Protein AF-A0A349W835-F1 (afdb_monomer_lite)

Secondary structure (DSSP, 8-state):
-HHHHHHHHHHHHHHHHHHHHHHTT---HHHHHHHHHHHHHHHHT-S-EEEEEEPTTSS-EEEEEEE-

pLDDT: mean 91.75, std 8.07, range [57.34, 97.88]

Foldseek 3Di:
DVVVVVVVVVVVVVLVVVLVVVLVPDPDPLVSQVSVQVSVCVVVVNPKDWDWDQDPVNPDTHTRDIDD

Structure (mmCIF, N/CA/C/O backbone):
data_AF-A0A349W835-F1
#
_entry.id   AF-A0A349W835-F1
#
loop_
_atom_site.group_PDB
_atom_site.id
_atom_site.type_symbol
_atom_site.label_atom_id
_atom_site.label_alt_id
_atom_site.label_comp_id
_atom_site.label_asym_id
_atom_site.label_entity_id
_atom_site.label_seq_id
_atom_site.pdbx_PDB_ins_code
_atom_site.Cartn_x
_atom_site.Cartn_y
_atom_site.Cartn_z
_atom_site.occupancy
_atom_site.B_iso_or_equiv
_atom_site.auth_seq_id
_atom_site.auth_comp_id
_atom_site.auth_asym_id
_atom_site.auth_atom_id
_atom_site.pdbx_PDB_model_num
ATOM 1 N N . MET A 1 1 ? -9.768 12.703 29.728 1.00 57.34 1 MET A N 1
ATOM 2 C CA . MET A 1 1 ? -9.328 13.009 28.348 1.00 57.34 1 MET A CA 1
ATOM 3 C C . MET A 1 1 ? -7.984 12.370 27.979 1.00 57.34 1 MET A C 1
ATOM 5 O O . MET A 1 1 ? -7.976 11.609 27.027 1.00 57.34 1 MET A O 1
ATOM 9 N N . LEU A 1 2 ? -6.881 12.570 28.720 1.00 59.78 2 LEU A N 1
ATOM 10 C CA . LEU A 1 2 ? -5.547 12.028 28.359 1.00 59.78 2 LEU A CA 1
ATOM 11 C C . LEU A 1 2 ? -5.452 10.487 28.234 1.00 59.78 2 LEU A C 1
ATOM 13 O O . LEU A 1 2 ? -4.766 9.990 27.345 1.00 59.78 2 LEU A O 1
ATOM 17 N N . LYS A 1 3 ? -6.170 9.717 29.070 1.00 61.78 3 LYS A N 1
ATOM 18 C CA . LYS A 1 3 ? -6.169 8.236 29.006 1.00 61.78 3 LYS A CA 1
ATOM 19 C C . LYS A 1 3 ? -6.754 7.683 27.699 1.00 61.78 3 LYS A C 1
ATOM 21 O O . LYS A 1 3 ? -6.346 6.624 27.239 1.00 61.78 3 LYS A O 1
ATOM 26 N N . THR A 1 4 ? -7.697 8.400 27.092 1.00 74.38 4 THR A N 1
ATOM 27 C CA . THR A 1 4 ? -8.412 7.946 25.895 1.00 74.38 4 THR A CA 1
ATOM 28 C C . THR A 1 4 ? -7.519 8.043 24.658 1.00 74.38 4 THR A C 1
ATOM 30 O O . THR A 1 4 ? -7.400 7.073 23.917 1.00 74.38 4 THR A O 1
ATOM 33 N N . THR A 1 5 ? -6.803 9.158 24.480 1.00 83.56 5 THR A N 1
ATOM 34 C CA . THR A 1 5 ? -5.870 9.355 23.357 1.00 83.56 5 THR A CA 1
ATOM 35 C C . THR A 1 5 ? -4.718 8.352 23.375 1.00 83.56 5 THR A C 1
ATOM 37 O O . THR A 1 5 ? -4.396 7.776 22.338 1.00 83.56 5 THR A O 1
ATOM 40 N N . ALA A 1 6 ? -4.139 8.087 24.552 1.00 86.94 6 ALA A N 1
ATOM 41 C CA . ALA A 1 6 ? -3.083 7.085 24.705 1.00 86.94 6 ALA A CA 1
ATOM 42 C C . ALA A 1 6 ? -3.569 5.679 24.309 1.00 86.94 6 ALA A C 1
ATOM 44 O O . ALA A 1 6 ? -2.888 4.982 23.560 1.00 86.94 6 ALA A O 1
ATOM 45 N N . ASN A 1 7 ? -4.784 5.299 24.720 1.00 88.62 7 ASN A N 1
ATOM 46 C CA . ASN A 1 7 ? -5.386 4.023 24.330 1.00 88.62 7 ASN A CA 1
ATOM 47 C C . ASN A 1 7 ? -5.654 3.932 22.817 1.00 88.62 7 ASN A C 1
ATOM 49 O O . ASN A 1 7 ? -5.463 2.870 22.227 1.00 88.62 7 ASN A O 1
ATOM 53 N N . HIS A 1 8 ? -6.073 5.024 22.170 1.00 85.31 8 HIS A N 1
ATOM 54 C CA . HIS A 1 8 ? -6.257 5.050 20.713 1.00 85.31 8 HIS A CA 1
ATOM 55 C C . HIS A 1 8 ? -4.936 4.904 19.953 1.00 85.31 8 HIS A C 1
ATOM 57 O O . HIS A 1 8 ? -4.877 4.162 18.972 1.00 85.31 8 HIS A O 1
ATOM 63 N N . LEU A 1 9 ? -3.879 5.579 20.410 1.00 88.00 9 LEU A N 1
ATOM 64 C CA . LEU A 1 9 ? -2.552 5.457 19.812 1.00 88.00 9 LEU A CA 1
ATOM 65 C C . LEU A 1 9 ? -2.003 4.036 19.972 1.00 88.00 9 LEU A C 1
ATOM 67 O O . LEU A 1 9 ? -1.500 3.464 19.009 1.00 88.00 9 LEU A O 1
ATOM 71 N N . PHE A 1 10 ? -2.162 3.449 21.160 1.00 91.50 10 PHE A N 1
ATOM 72 C CA . PHE A 1 10 ? -1.723 2.085 21.439 1.00 91.50 10 PHE A CA 1
ATOM 73 C C . PHE A 1 10 ? -2.413 1.063 20.524 1.00 91.50 10 PHE A C 1
ATOM 75 O O . PHE A 1 10 ? -1.735 0.269 19.881 1.00 91.50 10 PHE A O 1
ATOM 82 N N . ARG A 1 11 ? -3.739 1.160 20.349 1.00 88.06 11 ARG A N 1
ATOM 83 C CA . ARG A 1 11 ? -4.481 0.292 19.414 1.00 88.06 11 ARG A CA 1
ATOM 84 C C . ARG A 1 11 ? -4.015 0.440 17.965 1.00 88.06 11 ARG A C 1
ATOM 86 O O . ARG A 1 11 ? -3.915 -0.554 17.255 1.00 88.06 11 ARG A O 1
ATOM 93 N N . ARG A 1 12 ? -3.715 1.665 17.515 1.00 85.25 12 ARG A N 1
ATOM 94 C CA . ARG A 1 12 ? -3.163 1.893 16.167 1.00 85.25 12 ARG A CA 1
ATOM 95 C C . ARG A 1 12 ? -1.783 1.263 16.003 1.00 85.25 12 ARG A C 1
ATOM 97 O O . ARG A 1 12 ? -1.515 0.690 14.955 1.00 85.25 12 ARG A O 1
ATOM 104 N N . LEU A 1 13 ? -0.928 1.340 17.021 1.00 90.50 13 LEU A N 1
ATOM 105 C CA . LEU A 1 13 ? 0.385 0.692 17.001 1.00 90.50 13 LEU A CA 1
ATOM 106 C C . LEU A 1 13 ? 0.267 -0.835 16.961 1.00 90.50 13 LEU A C 1
ATOM 108 O O . LEU A 1 13 ? 0.960 -1.466 16.169 1.00 90.50 13 LEU A O 1
ATOM 112 N N . GLU A 1 14 ? -0.634 -1.428 17.748 1.00 91.06 14 GLU A N 1
ATOM 113 C CA . GLU A 1 14 ? -0.908 -2.871 17.689 1.00 91.06 14 GLU A CA 1
ATOM 114 C C . GLU A 1 14 ? -1.417 -3.296 16.308 1.00 91.06 14 GLU A C 1
ATOM 116 O O . GLU A 1 14 ? -0.926 -4.275 15.746 1.00 91.06 14 GLU A O 1
ATOM 121 N N . GLN A 1 15 ? -2.345 -2.528 15.728 1.00 87.81 15 GLN A N 1
ATOM 122 C CA . GLN A 1 15 ? -2.860 -2.773 14.382 1.00 87.81 15 GLN A CA 1
ATOM 123 C C . GLN A 1 15 ? -1.743 -2.701 13.330 1.00 87.81 15 GLN A C 1
ATOM 125 O O . GLN A 1 15 ? -1.617 -3.608 12.509 1.00 87.81 15 GLN A O 1
ATOM 130 N N . LEU A 1 16 ? -0.903 -1.661 13.372 1.00 90.56 16 LEU A N 1
ATOM 131 C CA . LEU A 1 16 ? 0.236 -1.507 12.461 1.00 90.56 16 LEU A CA 1
ATOM 132 C C . LEU A 1 16 ? 1.245 -2.650 12.607 1.00 90.56 16 LEU A C 1
ATOM 134 O O . LEU A 1 16 ? 1.727 -3.168 11.603 1.00 90.56 16 LEU A O 1
ATOM 138 N N . ASN A 1 17 ? 1.537 -3.074 13.837 1.00 92.62 17 ASN A N 1
ATOM 139 C CA . ASN A 1 17 ? 2.453 -4.181 14.089 1.00 92.62 17 ASN A CA 1
ATOM 140 C C . ASN A 1 17 ? 1.889 -5.513 13.569 1.00 92.62 17 ASN A C 1
ATOM 142 O O . ASN A 1 17 ? 2.607 -6.285 12.939 1.00 92.62 17 ASN A O 1
ATOM 146 N N . GLY A 1 18 ? 0.592 -5.764 13.773 1.00 90.81 18 GLY A N 1
ATOM 147 C CA . GLY A 1 18 ? -0.094 -6.939 13.234 1.00 90.81 18 GLY A CA 1
ATOM 148 C C . GLY A 1 18 ? -0.052 -6.987 11.705 1.00 90.81 18 GLY A C 1
ATOM 149 O O . GLY A 1 18 ? 0.314 -8.016 11.136 1.00 90.81 18 GLY A O 1
ATOM 150 N N . ILE A 1 19 ? -0.341 -5.857 11.050 1.00 90.44 19 ILE A N 1
ATOM 151 C CA . ILE A 1 19 ? -0.225 -5.703 9.593 1.00 90.44 19 ILE A CA 1
ATOM 152 C C . ILE A 1 19 ? 1.219 -5.978 9.154 1.00 90.44 19 ILE A C 1
ATOM 154 O O . ILE A 1 19 ? 1.451 -6.863 8.336 1.00 90.44 19 ILE A O 1
ATOM 158 N N . GLY A 1 20 ? 2.206 -5.293 9.738 1.00 91.69 20 GLY A N 1
ATOM 159 C CA . GLY A 1 20 ? 3.617 -5.456 9.374 1.00 91.69 20 GLY A CA 1
ATOM 160 C C . GLY A 1 20 ? 4.123 -6.891 9.544 1.00 91.69 20 GLY A C 1
ATOM 161 O O . GLY A 1 20 ? 4.837 -7.403 8.679 1.00 91.69 20 GLY A O 1
ATOM 162 N N . ALA A 1 21 ? 3.709 -7.581 10.609 1.00 9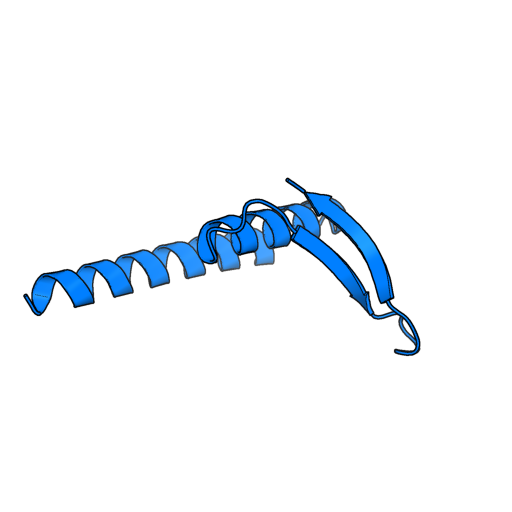2.69 21 ALA A N 1
ATOM 163 C CA . ALA A 1 21 ? 4.080 -8.969 10.864 1.00 92.69 21 ALA A CA 1
ATOM 164 C C . ALA A 1 21 ? 3.422 -9.968 9.897 1.00 92.69 21 ALA A C 1
ATOM 166 O O . ALA A 1 21 ? 4.018 -11.013 9.626 1.00 92.69 21 ALA A O 1
ATOM 167 N N . ALA A 1 22 ? 2.212 -9.682 9.405 1.00 88.25 22 ALA A N 1
ATOM 168 C CA . ALA A 1 22 ? 1.552 -10.482 8.375 1.00 88.25 22 ALA A CA 1
ATOM 169 C C . ALA A 1 22 ? 2.229 -10.280 7.013 1.00 88.25 22 ALA A C 1
ATOM 171 O O . ALA A 1 22 ? 2.627 -11.255 6.378 1.00 88.25 22 ALA A O 1
ATOM 172 N N . LEU A 1 23 ? 2.458 -9.020 6.625 1.00 91.94 23 LEU A N 1
ATOM 173 C CA . LEU A 1 23 ? 3.142 -8.661 5.381 1.00 91.94 23 LEU A CA 1
ATOM 174 C C . LEU A 1 23 ? 4.551 -9.265 5.313 1.00 91.94 23 LEU A C 1
ATOM 176 O O . LEU A 1 23 ? 4.931 -9.836 4.301 1.00 91.94 23 LEU A O 1
ATOM 180 N N . SER A 1 24 ? 5.306 -9.217 6.413 1.00 92.12 24 SER A N 1
ATOM 181 C CA . SER A 1 24 ? 6.689 -9.725 6.457 1.00 92.12 24 SER A CA 1
ATOM 182 C C . SER A 1 24 ? 6.807 -11.248 6.302 1.00 92.12 24 SER A C 1
ATOM 184 O O . SER A 1 24 ? 7.900 -11.754 6.053 1.00 92.12 24 SER A O 1
ATOM 186 N N . ARG A 1 25 ? 5.716 -12.002 6.502 1.00 93.19 25 ARG A N 1
ATOM 187 C CA . ARG A 1 25 ? 5.688 -13.466 6.330 1.00 93.19 25 ARG A CA 1
ATOM 188 C C . ARG A 1 25 ? 5.158 -13.893 4.967 1.00 93.19 25 ARG A C 1
ATOM 190 O O . ARG A 1 25 ? 5.342 -15.056 4.607 1.00 93.19 25 ARG A O 1
ATOM 197 N N . GLU A 1 26 ? 4.492 -12.993 4.252 1.00 95.25 26 GLU A N 1
ATOM 198 C CA . GLU A 1 26 ? 3.937 -13.277 2.938 1.00 95.25 26 GLU A CA 1
ATOM 199 C C . GLU A 1 26 ? 5.069 -13.415 1.913 1.00 95.25 26 GLU A C 1
ATOM 201 O O . GLU A 1 26 ? 5.978 -12.588 1.844 1.00 95.25 26 GLU A O 1
ATOM 206 N N . ARG A 1 27 ? 5.037 -14.506 1.148 1.00 94.56 27 ARG A N 1
ATOM 207 C CA . ARG A 1 27 ? 6.051 -14.830 0.131 1.00 94.56 27 ARG A CA 1
ATOM 208 C C . ARG A 1 27 ? 5.511 -14.682 -1.281 1.00 94.56 27 ARG A C 1
ATOM 210 O O . ARG A 1 27 ? 6.296 -14.554 -2.216 1.00 94.56 27 ARG A O 1
ATOM 217 N N . ASP A 1 28 ? 4.194 -14.727 -1.428 1.00 96.25 28 ASP A N 1
ATOM 218 C CA . ASP A 1 28 ? 3.520 -14.482 -2.688 1.00 96.25 28 ASP A CA 1
ATOM 219 C C . ASP A 1 28 ? 3.439 -12.970 -2.927 1.00 96.25 28 ASP A C 1
ATOM 221 O O . ASP A 1 28 ? 2.821 -12.234 -2.156 1.00 96.25 28 ASP A O 1
ATOM 225 N N . ILE A 1 29 ? 4.097 -12.499 -3.988 1.00 92.44 29 ILE A N 1
ATOM 226 C CA . ILE A 1 29 ? 4.170 -11.072 -4.296 1.00 92.44 29 ILE A CA 1
ATOM 227 C C . ILE A 1 29 ? 2.795 -10.483 -4.621 1.00 92.44 29 ILE A C 1
ATOM 229 O O . ILE A 1 29 ? 2.517 -9.367 -4.196 1.00 92.44 29 ILE A O 1
ATOM 233 N N . GLU A 1 30 ? 1.913 -11.208 -5.307 1.00 93.88 30 GLU A N 1
ATOM 234 C CA . GLU A 1 30 ? 0.592 -10.685 -5.672 1.00 93.88 30 GLU A CA 1
ATOM 235 C C . GLU A 1 30 ? -0.260 -10.490 -4.416 1.00 93.88 30 GLU A C 1
ATOM 237 O O . GLU A 1 30 ? -0.823 -9.414 -4.192 1.00 93.88 30 GLU A O 1
ATOM 242 N N . ARG A 1 31 ? -0.255 -11.493 -3.528 1.00 95.25 31 ARG A N 1
ATOM 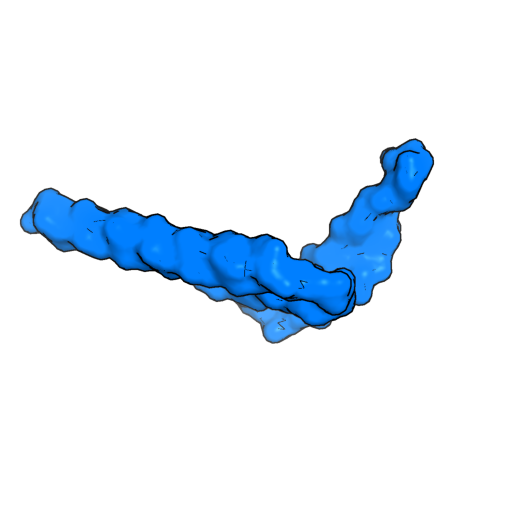243 C CA . ARG A 1 31 ? -0.949 -11.413 -2.233 1.00 95.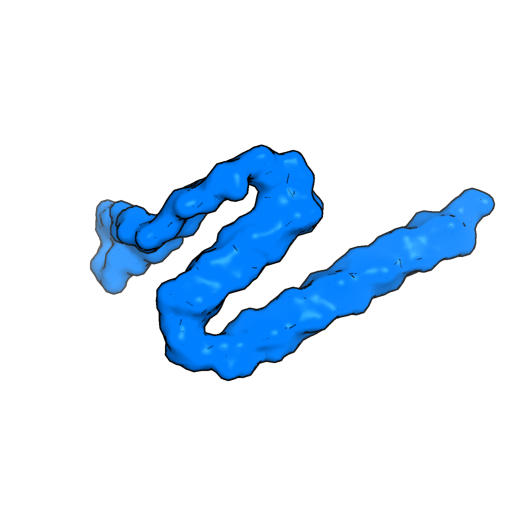25 31 ARG A CA 1
ATOM 244 C C . ARG A 1 31 ? -0.354 -10.346 -1.327 1.00 95.25 31 ARG A C 1
ATOM 246 O O . ARG A 1 31 ? -1.090 -9.663 -0.617 1.00 95.25 31 ARG A O 1
ATOM 253 N N . LEU A 1 32 ? 0.968 -10.189 -1.341 1.00 95.75 32 LEU A N 1
ATOM 254 C CA . LEU A 1 32 ? 1.643 -9.148 -0.575 1.00 95.75 32 LEU A CA 1
ATOM 255 C C . LEU A 1 32 ? 1.1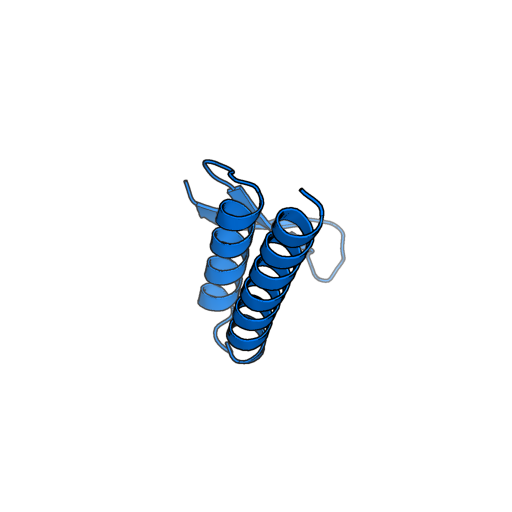73 -7.758 -1.015 1.00 95.75 32 LEU A C 1
ATOM 257 O O . LEU A 1 32 ? 0.814 -6.946 -0.165 1.00 95.75 32 LEU A O 1
ATOM 261 N N . LEU A 1 33 ? 1.150 -7.490 -2.323 1.00 95.62 33 LEU A N 1
ATOM 262 C CA . LEU A 1 33 ? 0.726 -6.196 -2.862 1.00 95.62 33 LEU A CA 1
ATOM 263 C C . LEU A 1 33 ? -0.748 -5.919 -2.543 1.00 95.62 33 LEU A C 1
ATOM 265 O O . LEU A 1 33 ? -1.078 -4.805 -2.132 1.00 95.62 33 LEU A O 1
ATOM 269 N N . GLU A 1 34 ? -1.615 -6.929 -2.646 1.00 95.25 34 GLU A N 1
ATOM 270 C CA . GLU A 1 34 ? -3.021 -6.818 -2.245 1.00 95.25 34 GLU A CA 1
ATOM 271 C C . GLU A 1 34 ? -3.169 -6.472 -0.759 1.00 95.25 34 GLU A C 1
ATOM 273 O O . GLU A 1 34 ? -3.853 -5.506 -0.411 1.00 95.25 34 GLU A O 1
ATOM 278 N N . ASN A 1 35 ? -2.469 -7.196 0.118 1.00 95.00 35 ASN A N 1
ATOM 279 C CA . ASN A 1 35 ? -2.503 -6.945 1.556 1.00 95.00 35 ASN A CA 1
ATOM 280 C C . ASN A 1 35 ? -1.983 -5.540 1.910 1.00 95.00 35 ASN A C 1
ATOM 282 O O . ASN A 1 35 ? -2.527 -4.896 2.808 1.00 95.00 35 ASN A O 1
ATOM 286 N N . ILE A 1 36 ? -0.949 -5.048 1.213 1.00 95.06 36 ILE A N 1
ATOM 287 C CA . ILE A 1 36 ? -0.439 -3.678 1.384 1.00 95.06 36 ILE A CA 1
ATOM 288 C C . ILE A 1 36 ? -1.519 -2.660 1.013 1.00 95.06 36 ILE A C 1
ATOM 290 O O . ILE A 1 36 ? -1.756 -1.721 1.776 1.00 95.06 36 ILE A O 1
ATOM 294 N N . LEU A 1 37 ? -2.170 -2.831 -0.141 1.00 95.88 37 LEU A N 1
ATOM 295 C CA . LEU A 1 37 ? -3.164 -1.880 -0.632 1.00 95.88 37 LEU A CA 1
ATOM 296 C C . LEU A 1 37 ? -4.405 -1.830 0.270 1.00 95.88 37 LEU A C 1
ATOM 298 O O . LEU A 1 37 ? -4.859 -0.742 0.625 1.00 95.88 37 LEU A O 1
ATOM 302 N N . GLU A 1 38 ? -4.910 -2.984 0.707 1.00 94.62 38 GLU A N 1
ATOM 303 C CA . GLU A 1 38 ? -6.048 -3.049 1.631 1.00 94.62 38 GLU A CA 1
ATOM 304 C C . GLU A 1 38 ? -5.706 -2.478 3.014 1.00 94.62 38 GLU A C 1
ATOM 306 O O . GLU A 1 38 ? -6.483 -1.705 3.581 1.00 94.62 38 GLU A O 1
ATOM 311 N N . ALA A 1 39 ? -4.508 -2.762 3.540 1.00 92.94 39 ALA A N 1
ATOM 312 C CA . ALA A 1 39 ? -4.043 -2.147 4.780 1.00 92.94 39 ALA A CA 1
ATOM 313 C C . ALA A 1 39 ? -3.945 -0.618 4.660 1.00 92.94 39 ALA A C 1
ATOM 315 O O . ALA A 1 39 ? -4.381 0.102 5.561 1.00 92.94 39 ALA A O 1
ATOM 316 N N . ALA A 1 40 ? -3.412 -0.107 3.547 1.00 93.50 40 ALA A N 1
ATOM 317 C CA . ALA A 1 40 ? -3.308 1.326 3.297 1.00 93.50 40 ALA A CA 1
ATOM 318 C C . ALA A 1 40 ? -4.690 1.995 3.217 1.00 93.50 40 ALA A C 1
ATOM 320 O O . ALA A 1 40 ? -4.898 3.028 3.859 1.00 93.50 40 ALA A O 1
ATOM 321 N N . LYS A 1 41 ? -5.655 1.391 2.507 1.00 95.00 41 LYS A N 1
ATOM 322 C CA . LYS A 1 41 ? -7.047 1.873 2.453 1.00 95.00 41 LYS A CA 1
ATOM 323 C C . LYS A 1 41 ? -7.673 1.929 3.844 1.00 95.00 41 LYS A C 1
ATOM 325 O O . LYS A 1 41 ? -8.166 2.978 4.248 1.00 95.00 41 LYS A O 1
ATOM 330 N N . ALA A 1 42 ? -7.566 0.848 4.619 1.00 91.12 42 ALA A N 1
ATOM 331 C CA . ALA A 1 42 ? -8.118 0.781 5.971 1.00 91.12 42 ALA A CA 1
ATOM 332 C C . ALA A 1 42 ? -7.501 1.820 6.927 1.00 91.12 42 ALA A C 1
ATOM 334 O O . ALA A 1 42 ? -8.197 2.374 7.778 1.00 91.12 42 ALA A O 1
ATOM 335 N N . LEU A 1 43 ? -6.200 2.101 6.797 1.00 88.62 43 LEU A N 1
ATOM 336 C CA . LEU A 1 43 ? -5.497 3.084 7.631 1.00 88.62 43 LEU A CA 1
ATOM 337 C C . LEU A 1 43 ? -5.823 4.533 7.254 1.00 88.62 43 LEU 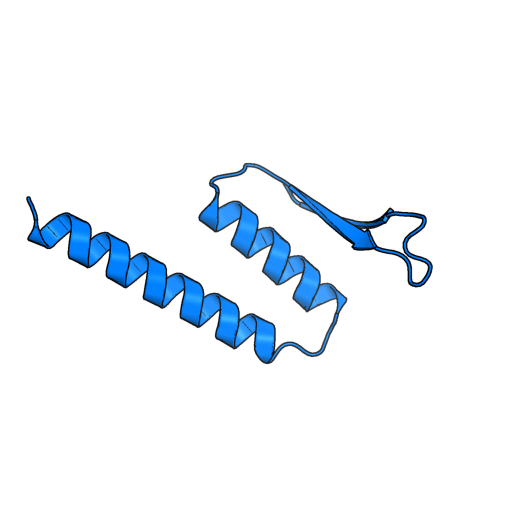A C 1
ATOM 339 O O . LEU A 1 43 ? -5.890 5.394 8.133 1.00 88.62 43 LEU A O 1
ATOM 343 N N . THR A 1 44 ? -5.990 4.803 5.961 1.00 91.25 44 THR A N 1
ATOM 344 C CA . THR A 1 44 ? -6.243 6.152 5.432 1.00 91.25 44 THR A CA 1
ATOM 345 C C . THR A 1 44 ? -7.728 6.498 5.357 1.00 91.25 44 THR A C 1
ATOM 347 O O . THR A 1 44 ? -8.066 7.676 5.283 1.00 91.25 44 THR A O 1
ATOM 350 N N . GLY A 1 45 ? -8.611 5.497 5.421 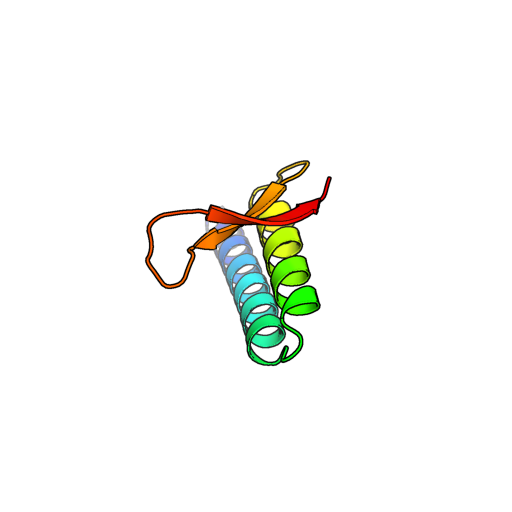1.00 93.75 45 GLY A N 1
ATOM 351 C CA . GLY A 1 45 ? -10.042 5.664 5.174 1.00 93.75 45 GLY A CA 1
ATOM 352 C C . GLY A 1 45 ? -10.356 5.919 3.699 1.00 93.75 45 GLY A C 1
ATOM 353 O O . GLY A 1 45 ? -11.338 6.588 3.404 1.00 93.75 45 GLY A O 1
ATOM 354 N N . ALA A 1 46 ? -9.498 5.453 2.789 1.00 96.75 46 ALA A N 1
ATOM 355 C CA . ALA A 1 46 ? -9.693 5.634 1.359 1.00 96.75 46 ALA A CA 1
ATOM 356 C C . ALA A 1 46 ? -10.698 4.619 0.799 1.00 96.75 46 ALA A C 1
ATOM 358 O O . ALA A 1 46 ? -10.618 3.427 1.101 1.00 96.75 46 ALA A O 1
ATOM 359 N N . ASP A 1 47 ? -11.575 5.088 -0.088 1.00 96.44 47 ASP A N 1
ATOM 360 C CA . ASP A 1 47 ? -12.544 4.245 -0.800 1.00 96.44 47 ASP A CA 1
ATOM 361 C C . ASP A 1 47 ? -11.867 3.327 -1.829 1.00 96.44 47 ASP A C 1
ATOM 363 O O . ASP A 1 47 ? -12.395 2.291 -2.203 1.00 96.44 47 ASP A O 1
ATOM 367 N N . GLY A 1 48 ? -10.663 3.675 -2.282 1.00 96.12 48 GLY A N 1
ATOM 368 C CA . GLY A 1 48 ? -9.920 2.881 -3.247 1.00 96.12 48 GLY A CA 1
ATOM 369 C C . GLY A 1 48 ? -8.452 3.261 -3.314 1.00 96.12 48 GLY A C 1
ATOM 370 O O . GLY A 1 48 ? -7.990 4.189 -2.649 1.00 96.12 48 GLY A O 1
ATOM 371 N N . GLY A 1 49 ? -7.706 2.537 -4.138 1.00 96.88 49 GLY A N 1
ATOM 372 C CA . GLY A 1 49 ? -6.307 2.830 -4.389 1.00 96.88 49 GLY A CA 1
ATOM 373 C C . GLY A 1 49 ? -5.704 1.969 -5.489 1.00 96.88 49 GLY A C 1
ATOM 374 O O . GLY A 1 49 ? -6.293 0.998 -5.964 1.00 96.88 49 GLY A O 1
ATOM 375 N N . THR A 1 50 ? -4.503 2.359 -5.898 1.00 97.38 50 THR A N 1
ATOM 376 C CA . THR A 1 50 ? -3.692 1.666 -6.900 1.00 97.38 50 THR A CA 1
ATOM 377 C C . THR A 1 50 ? -2.287 1.473 -6.354 1.00 97.38 50 THR A C 1
ATOM 379 O O . THR A 1 50 ? -1.796 2.308 -5.591 1.00 97.38 50 THR A O 1
ATOM 382 N N . LEU A 1 51 ? -1.643 0.372 -6.731 1.00 97.25 51 LEU A N 1
ATOM 383 C CA . LEU A 1 51 ? -0.258 0.094 -6.379 1.00 97.25 51 LEU A CA 1
ATOM 384 C C . LEU A 1 51 ? 0.555 -0.064 -7.662 1.00 97.25 51 LEU A C 1
ATOM 386 O O . LEU A 1 51 ? 0.183 -0.816 -8.566 1.00 97.25 51 LEU A O 1
ATOM 390 N N . TYR A 1 52 ? 1.667 0.663 -7.717 1.00 97.31 52 TYR A N 1
ATOM 391 C CA . TYR A 1 52 ? 2.642 0.588 -8.794 1.00 97.31 52 TYR A CA 1
ATOM 392 C C . TYR A 1 52 ? 3.996 0.172 -8.236 1.00 97.31 52 TYR A C 1
ATOM 394 O O . TYR A 1 52 ? 4.403 0.630 -7.166 1.00 97.31 52 TYR A O 1
ATOM 402 N N . ARG A 1 53 ? 4.720 -0.650 -8.988 1.00 95.62 53 ARG A N 1
ATOM 403 C CA . ARG A 1 53 ? 6.130 -0.928 -8.741 1.00 95.62 53 ARG A CA 1
ATOM 404 C C . ARG A 1 53 ? 6.996 -0.057 -9.627 1.00 95.62 53 ARG A C 1
ATOM 406 O O . ARG A 1 53 ? 6.724 0.114 -10.811 1.00 95.62 53 ARG A O 1
ATOM 413 N N . VAL A 1 54 ? 8.074 0.456 -9.059 1.00 96.94 54 VAL A N 1
ATOM 414 C CA . VAL A 1 54 ? 9.127 1.097 -9.843 1.00 96.94 54 VAL A CA 1
ATOM 415 C C . VAL A 1 54 ? 9.832 0.012 -10.662 1.00 96.94 54 VAL A C 1
ATOM 417 O O . VAL A 1 54 ? 10.099 -1.075 -10.142 1.00 96.94 54 VAL A O 1
ATOM 420 N N . THR A 1 55 ? 10.070 0.266 -11.948 1.00 96.38 55 THR A N 1
ATOM 421 C CA . THR A 1 55 ? 10.856 -0.633 -12.804 1.00 96.38 55 THR A CA 1
ATOM 422 C C . THR A 1 55 ? 12.308 -0.700 -12.332 1.00 96.38 55 THR A C 1
ATOM 424 O O . THR A 1 55 ? 12.790 0.213 -11.667 1.00 96.38 55 THR A O 1
ATOM 427 N N . ASP A 1 56 ? 13.027 -1.774 -12.667 1.00 96.38 56 ASP A N 1
ATOM 428 C CA . ASP A 1 56 ? 14.399 -1.979 -12.172 1.00 96.38 56 ASP A CA 1
ATOM 429 C C . ASP A 1 56 ? 15.365 -0.859 -12.613 1.00 96.38 56 ASP A C 1
ATOM 431 O O . ASP A 1 56 ? 16.301 -0.519 -11.891 1.00 96.38 56 ASP A O 1
ATOM 435 N N . ASP A 1 57 ? 15.103 -0.242 -13.769 1.00 97.25 57 ASP A N 1
ATOM 436 C CA . ASP A 1 57 ? 15.823 0.926 -14.298 1.00 97.25 57 ASP A CA 1
ATOM 437 C C . ASP A 1 57 ? 15.372 2.272 -13.694 1.00 97.25 57 ASP A C 1
ATOM 439 O O . ASP A 1 57 ? 15.923 3.317 -14.034 1.00 97.25 57 ASP A O 1
ATOM 443 N N . GLN A 1 58 ? 14.373 2.255 -12.808 1.00 96.56 58 GLN A N 1
ATOM 444 C CA . GLN A 1 58 ? 13.739 3.416 -12.175 1.00 96.56 58 GLN A CA 1
ATOM 445 C C . GLN A 1 58 ? 13.167 4.459 -13.147 1.00 96.56 58 GLN A C 1
ATOM 447 O O . GLN A 1 58 ? 12.878 5.587 -12.747 1.00 96.56 58 GLN A O 1
ATOM 452 N N . ALA A 1 59 ? 12.965 4.096 -14.414 1.00 97.62 59 ALA A N 1
ATOM 453 C CA . ALA A 1 59 ? 12.495 5.014 -15.446 1.00 97.62 59 ALA A CA 1
ATOM 454 C C . ALA A 1 59 ? 10.965 5.038 -15.588 1.00 97.62 59 ALA A C 1
ATOM 456 O O . ALA A 1 59 ? 10.419 5.953 -16.208 1.00 97.62 59 ALA A O 1
ATOM 457 N N . ALA A 1 60 ? 10.261 4.046 -15.035 1.00 97.75 60 ALA A N 1
ATOM 458 C CA . ALA A 1 60 ? 8.819 3.913 -15.177 1.00 97.75 60 ALA A CA 1
ATOM 459 C C . ALA A 1 60 ? 8.138 3.314 -13.937 1.00 97.75 60 ALA A C 1
ATOM 461 O O . ALA A 1 60 ? 8.757 2.733 -13.043 1.00 97.75 60 ALA A O 1
ATOM 462 N N . LEU A 1 61 ? 6.812 3.448 -13.917 1.00 97.88 61 LEU A N 1
ATOM 463 C CA . LEU A 1 61 ? 5.929 2.795 -12.962 1.00 97.88 61 LEU A CA 1
ATOM 464 C C . LEU A 1 61 ? 5.180 1.669 -13.672 1.00 97.88 61 LEU A C 1
ATOM 466 O O . LEU A 1 61 ? 4.430 1.902 -14.620 1.00 97.88 61 LEU A O 1
ATOM 470 N N . ARG A 1 62 ? 5.372 0.442 -13.197 1.00 97.00 62 ARG A N 1
ATOM 471 C CA . ARG A 1 62 ? 4.578 -0.716 -13.587 1.00 97.00 62 ARG A CA 1
ATOM 472 C C . ARG A 1 62 ? 3.328 -0.760 -12.725 1.00 97.00 62 ARG A C 1
ATOM 474 O O . ARG A 1 62 ? 3.422 -0.816 -11.503 1.00 97.00 62 ARG A O 1
ATOM 481 N N . PHE A 1 63 ? 2.168 -0.731 -13.363 1.00 97.50 63 PHE A N 1
ATOM 482 C CA . PHE A 1 63 ? 0.908 -0.995 -12.681 1.00 97.50 63 PHE A CA 1
ATOM 483 C C . PHE A 1 63 ? 0.876 -2.445 -12.192 1.00 97.50 63 PHE A C 1
ATOM 485 O O . PHE A 1 63 ? 1.144 -3.351 -12.979 1.00 97.50 63 PHE A O 1
ATOM 492 N N . GLU A 1 64 ? 0.527 -2.649 -10.924 1.00 97.00 64 GLU A N 1
ATOM 493 C CA . GLU A 1 64 ? 0.362 -3.986 -10.351 1.00 97.00 64 GLU A CA 1
ATOM 494 C C . GLU A 1 64 ? -1.115 -4.277 -10.079 1.00 97.00 64 GLU A C 1
ATOM 496 O O . GLU A 1 64 ? -1.659 -5.244 -10.606 1.00 97.00 64 GLU A O 1
ATOM 501 N N . ILE A 1 65 ? -1.782 -3.433 -9.279 1.00 97.44 65 ILE A N 1
ATOM 502 C CA . ILE A 1 65 ? -3.157 -3.686 -8.824 1.00 97.44 65 ILE A CA 1
ATOM 503 C C . ILE A 1 65 ? -3.959 -2.400 -8.578 1.00 97.44 65 ILE A C 1
ATOM 505 O O . ILE A 1 65 ? -3.411 -1.332 -8.293 1.00 97.44 65 ILE A O 1
ATOM 509 N N . MET A 1 66 ? -5.286 -2.535 -8.622 1.00 97.00 66 MET A N 1
ATOM 510 C CA . MET A 1 66 ? -6.268 -1.529 -8.209 1.00 97.00 66 MET A CA 1
ATOM 511 C C . MET A 1 66 ? -7.352 -2.191 -7.355 1.00 97.00 66 MET A C 1
ATOM 513 O O . MET A 1 66 ? -7.812 -3.289 -7.679 1.00 97.00 66 MET A O 1
ATOM 517 N N . ARG A 1 67 ? -7.791 -1.510 -6.294 1.00 95.69 67 ARG A N 1
ATOM 518 C CA . ARG A 1 67 ? -8.908 -1.931 -5.439 1.00 95.69 67 ARG A CA 1
ATOM 519 C C . ARG A 1 67 ? -9.816 -0.744 -5.130 1.00 95.69 67 ARG A C 1
ATOM 521 O O . ARG A 1 67 ? -9.326 0.370 -4.953 1.00 95.69 67 ARG A O 1
ATOM 528 N N . THR A 1 68 ? -11.114 -1.007 -5.042 1.00 91.81 68 THR A N 1
ATOM 529 C CA . THR A 1 68 ? -12.161 -0.073 -4.590 1.00 91.81 68 THR A CA 1
ATOM 530 C C . THR A 1 68 ? -12.903 -0.647 -3.390 1.00 91.81 68 THR A C 1
ATOM 532 O O . THR A 1 68 ? -12.403 -1.650 -2.832 1.00 91.81 68 THR A O 1
#

Sequence (68 aa):
MLKTTANHLFRRLEQLNGIGAALSRERDIERLLENILEAAKALTGADGGTLYRVTDDQAALRFEIMRT

Radius of gyration: 15.29 Å; chains: 1; bounding box: 28×28×44 Å